Protein AF-A0A1C6VWA1-F1 (afdb_monomer)

Structure (mmCIF, N/CA/C/O backbone):
data_AF-A0A1C6VWA1-F1
#
_entry.id   AF-A0A1C6VWA1-F1
#
loop_
_atom_site.group_PDB
_atom_site.id
_atom_site.type_symbol
_atom_site.label_atom_id
_atom_site.label_alt_id
_atom_site.label_comp_id
_atom_site.label_asym_id
_atom_site.label_entity_id
_atom_site.label_seq_id
_atom_site.pdbx_PDB_ins_code
_atom_site.Cartn_x
_atom_site.Cartn_y
_atom_site.Cart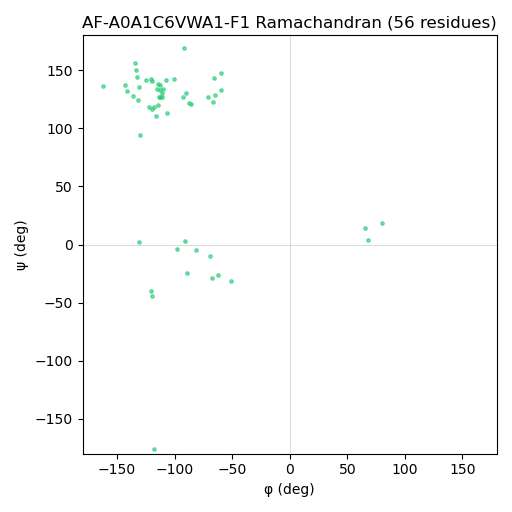n_z
_atom_site.occupancy
_atom_site.B_iso_or_equiv
_atom_site.auth_seq_id
_atom_site.auth_comp_id
_atom_site.auth_asym_id
_atom_site.auth_atom_id
_atom_site.pdbx_PDB_model_num
ATOM 1 N N . MET A 1 1 ? 1.272 4.855 -17.255 1.00 43.62 1 MET A N 1
ATOM 2 C CA . MET A 1 1 ? 1.138 3.500 -16.681 1.00 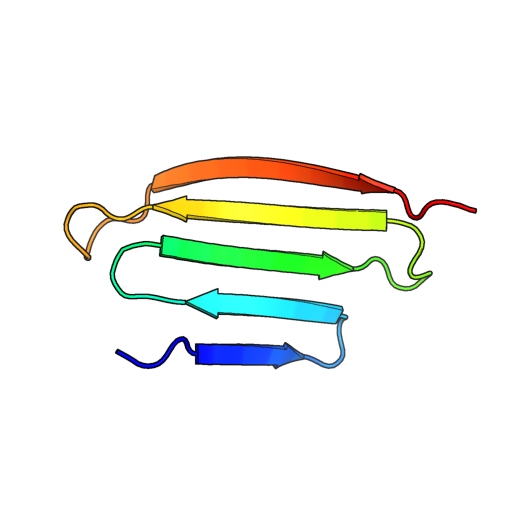43.62 1 MET A CA 1
ATOM 3 C C . MET A 1 1 ? 0.160 3.581 -15.517 1.00 43.62 1 MET A C 1
ATOM 5 O O . MET A 1 1 ? 0.127 4.612 -14.853 1.00 43.62 1 MET A O 1
ATOM 9 N N . ALA A 1 2 ? -0.736 2.603 -15.368 1.00 46.22 2 ALA A N 1
ATOM 10 C CA . ALA A 1 2 ? -1.822 2.664 -14.389 1.00 46.22 2 ALA A CA 1
ATOM 11 C C . ALA A 1 2 ? -1.327 2.155 -13.032 1.00 46.22 2 ALA A C 1
ATOM 13 O O . ALA A 1 2 ? -0.891 1.013 -12.932 1.00 46.22 2 ALA A O 1
ATOM 14 N N . ALA A 1 3 ? -1.399 2.997 -12.000 1.00 57.69 3 ALA A N 1
ATOM 15 C CA . ALA A 1 3 ? -1.123 2.556 -10.643 1.00 57.69 3 ALA A CA 1
ATOM 16 C C . ALA A 1 3 ? -2.214 1.571 -10.203 1.00 57.69 3 ALA A C 1
ATOM 18 O O . ALA A 1 3 ? -3.398 1.921 -10.210 1.00 57.69 3 ALA A O 1
ATOM 19 N N . LEU A 1 4 ? -1.826 0.355 -9.823 1.00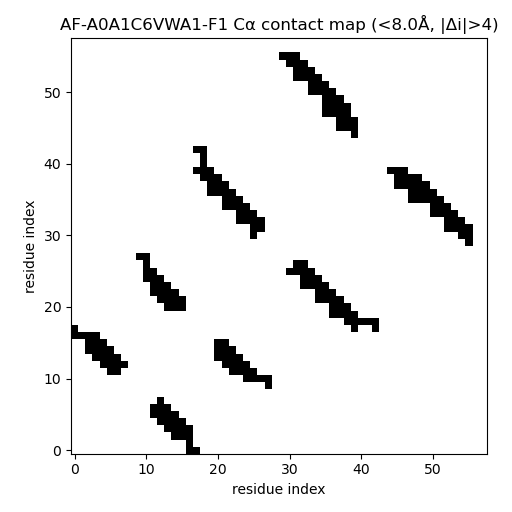 62.19 4 LEU A N 1
ATOM 20 C CA . LEU A 1 4 ? -2.749 -0.585 -9.193 1.00 62.19 4 LEU A CA 1
ATOM 21 C C . LEU A 1 4 ? -3.047 -0.077 -7.784 1.00 62.19 4 LEU A C 1
ATOM 23 O O . LEU A 1 4 ? -2.128 0.230 -7.023 1.00 62.19 4 LEU A O 1
ATOM 27 N N . ARG A 1 5 ? -4.337 0.048 -7.472 1.00 70.88 5 ARG A N 1
ATOM 28 C CA . ARG A 1 5 ? -4.847 0.389 -6.144 1.00 70.88 5 ARG A CA 1
ATOM 29 C C . ARG A 1 5 ? -5.654 -0.800 -5.655 1.00 70.88 5 ARG A C 1
ATOM 31 O O . ARG A 1 5 ? -6.709 -1.082 -6.219 1.00 70.88 5 ARG A O 1
ATOM 38 N N . ASN A 1 6 ? -5.146 -1.500 -4.650 1.00 74.19 6 ASN A N 1
ATOM 39 C CA . ASN A 1 6 ? -5.891 -2.546 -3.961 1.00 74.19 6 ASN A CA 1
ATOM 40 C C . ASN A 1 6 ? -6.176 -2.077 -2.535 1.00 74.19 6 ASN A C 1
ATOM 42 O O . ASN A 1 6 ? -5.273 -1.563 -1.877 1.00 74.19 6 ASN A O 1
ATOM 46 N N . VAL A 1 7 ? -7.423 -2.230 -2.101 1.00 74.56 7 VAL A N 1
ATOM 47 C CA . VAL A 1 7 ? -7.840 -2.033 -0.715 1.00 74.56 7 VAL A CA 1
ATOM 48 C C . VAL A 1 7 ? -8.470 -3.335 -0.267 1.00 74.56 7 VAL A C 1
ATOM 50 O O . VAL A 1 7 ? -9.471 -3.768 -0.845 1.00 74.56 7 VAL A O 1
ATOM 53 N 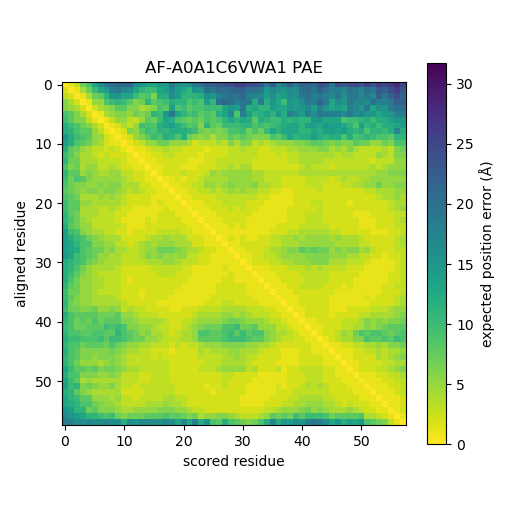N . ASP A 1 8 ? -7.889 -3.963 0.747 1.00 79.62 8 ASP A N 1
ATOM 54 C CA . ASP A 1 8 ? -8.479 -5.154 1.339 1.00 79.62 8 ASP A CA 1
ATOM 55 C C . ASP A 1 8 ? -9.394 -4.815 2.528 1.00 79.62 8 ASP A C 1
ATOM 57 O O . ASP A 1 8 ? -9.459 -3.688 3.027 1.00 79.62 8 ASP A O 1
ATOM 61 N N . LYS A 1 9 ? -10.148 -5.819 2.988 1.00 75.50 9 LYS A N 1
ATOM 62 C CA . LYS A 1 9 ? -11.043 -5.679 4.148 1.00 75.50 9 LYS A CA 1
ATOM 63 C C . LYS A 1 9 ? -10.290 -5.508 5.473 1.00 75.50 9 LYS A C 1
ATOM 65 O O . LYS A 1 9 ? -10.936 -5.230 6.478 1.00 75.50 9 LYS A O 1
ATOM 70 N N . ALA A 1 10 ? -8.972 -5.706 5.485 1.00 77.44 10 ALA A N 1
ATOM 71 C CA . ALA A 1 10 ? -8.120 -5.554 6.657 1.00 77.44 10 ALA A CA 1
ATOM 72 C C . ALA A 1 10 ? -7.554 -4.128 6.789 1.00 77.44 10 ALA A C 1
ATOM 74 O O . ALA A 1 10 ? -6.791 -3.870 7.713 1.00 77.44 10 ALA A O 1
ATOM 75 N N . GLY A 1 11 ? -7.936 -3.199 5.904 1.00 81.94 11 GLY A N 1
ATOM 76 C CA . GLY A 1 11 ? -7.461 -1.817 5.961 1.00 81.94 11 GLY A CA 1
ATOM 77 C C . GLY A 1 11 ? -6.066 -1.637 5.368 1.00 81.94 11 GLY A C 1
ATOM 78 O O . GLY A 1 11 ? -5.430 -0.615 5.636 1.00 81.94 11 GLY A O 1
ATOM 79 N N . VAL A 1 12 ? -5.598 -2.591 4.554 1.00 90.12 12 VAL A N 1
ATOM 80 C CA . VAL A 1 12 ? -4.338 -2.478 3.818 1.00 90.12 12 VAL A CA 1
ATOM 81 C C . VAL A 1 12 ? -4.599 -1.899 2.435 1.00 90.12 12 VAL A C 1
ATOM 83 O O . VAL A 1 12 ? -5.427 -2.392 1.667 1.00 90.12 12 VAL A O 1
ATOM 86 N N . TRP A 1 13 ? -3.869 -0.837 2.119 1.00 90.12 13 TRP A N 1
ATOM 87 C CA . TRP A 1 13 ? -3.899 -0.143 0.845 1.00 90.12 13 TRP A CA 1
ATOM 88 C C . TRP A 1 13 ? -2.553 -0.316 0.161 1.00 90.12 13 TRP A C 1
ATOM 90 O O . TRP A 1 13 ? -1.525 0.125 0.674 1.00 90.12 13 TRP A O 1
ATOM 100 N N . THR A 1 14 ? -2.556 -0.913 -1.024 1.00 90.12 14 THR A N 1
ATOM 101 C CA . THR A 1 14 ? -1.347 -1.064 -1.832 1.00 90.12 14 THR A CA 1
ATOM 102 C C . THR A 1 14 ? -1.438 -0.196 -3.074 1.00 90.12 14 THR A C 1
ATOM 104 O O . THR A 1 14 ? -2.392 -0.293 -3.850 1.00 90.12 14 THR A O 1
ATOM 107 N N . PHE A 1 15 ? -0.410 0.624 -3.269 1.00 89.06 15 PHE A N 1
ATOM 108 C CA . PHE A 1 15 ? -0.178 1.415 -4.467 1.00 89.06 15 PHE A CA 1
ATOM 109 C C . PHE A 1 15 ? 1.069 0.880 -5.155 1.00 89.06 15 PHE A C 1
ATOM 111 O O . PHE A 1 15 ? 2.121 0.773 -4.529 1.00 89.06 15 PHE A O 1
ATOM 118 N N . THR A 1 16 ? 0.986 0.552 -6.438 1.00 89.25 16 THR A N 1
ATOM 119 C CA . THR A 1 16 ? 2.154 0.084 -7.198 1.00 89.25 16 THR A CA 1
ATOM 120 C C . THR A 1 16 ? 2.255 0.834 -8.511 1.00 89.25 16 THR A C 1
ATOM 122 O O . THR A 1 16 ? 1.306 0.849 -9.292 1.00 89.25 16 THR A O 1
ATOM 125 N N . GLY A 1 17 ? 3.406 1.458 -8.734 1.00 88.19 17 GLY A N 1
ATOM 126 C CA . GLY A 1 17 ? 3.875 1.931 -10.029 1.00 88.19 17 GLY A CA 1
ATOM 127 C C . GLY A 1 17 ? 5.167 1.210 -10.413 1.00 88.19 17 GLY A C 1
ATOM 128 O O . GLY A 1 17 ? 5.640 0.333 -9.695 1.00 88.19 17 GLY A O 1
ATOM 129 N N . ASP A 1 18 ? 5.761 1.605 -11.535 1.00 89.12 18 ASP A N 1
ATOM 130 C CA . ASP A 1 18 ? 6.843 0.833 -12.168 1.00 89.12 18 ASP A CA 1
ATOM 131 C C . ASP A 1 18 ? 8.140 0.797 -11.351 1.00 89.12 18 ASP A C 1
ATOM 133 O O . ASP A 1 18 ? 8.907 -0.154 -11.438 1.00 89.12 18 ASP A O 1
ATOM 137 N N . THR A 1 19 ? 8.391 1.836 -10.552 1.00 93.38 19 THR A N 1
ATOM 138 C CA . THR A 1 19 ? 9.630 1.988 -9.765 1.00 93.38 19 THR A CA 1
ATOM 139 C C . THR A 1 19 ? 9.375 2.327 -8.300 1.00 93.38 19 THR A C 1
ATOM 141 O O . THR A 1 19 ? 10.316 2.538 -7.534 1.00 93.38 19 THR A O 1
ATOM 144 N N . MET A 1 20 ? 8.109 2.402 -7.889 1.00 93.00 20 MET A N 1
ATOM 145 C CA . MET A 1 20 ? 7.700 2.747 -6.529 1.00 93.00 20 MET A CA 1
ATOM 146 C C . MET A 1 20 ? 6.475 1.935 -6.135 1.00 93.00 20 MET A C 1
ATOM 148 O O . MET A 1 20 ? 5.521 1.833 -6.909 1.00 93.00 20 MET A O 1
ATOM 152 N N . ARG A 1 21 ? 6.465 1.424 -4.907 1.00 94.12 21 ARG A N 1
ATOM 153 C CA . ARG A 1 21 ? 5.264 0.870 -4.288 1.00 94.12 21 ARG A CA 1
ATOM 154 C C . ARG A 1 21 ? 5.113 1.385 -2.866 1.00 94.12 21 ARG A C 1
ATOM 156 O O . ARG A 1 21 ? 6.104 1.686 -2.207 1.00 94.12 21 ARG A O 1
ATOM 163 N N . ALA A 1 22 ? 3.870 1.492 -2.422 1.00 94.00 22 ALA A N 1
ATOM 164 C CA . ALA A 1 22 ? 3.528 1.879 -1.066 1.00 94.00 22 ALA A CA 1
ATOM 165 C C . ALA A 1 22 ? 2.504 0.899 -0.499 1.00 94.00 22 ALA A C 1
ATOM 167 O O . ALA A 1 22 ? 1.531 0.568 -1.180 1.00 94.00 22 ALA A O 1
ATOM 168 N N . THR A 1 23 ? 2.714 0.471 0.741 1.00 94.62 23 THR A N 1
ATOM 169 C CA . THR A 1 23 ? 1.742 -0.302 1.519 1.00 94.62 23 THR A CA 1
ATOM 170 C C . THR A 1 23 ? 1.366 0.514 2.742 1.00 94.62 23 THR A C 1
ATOM 172 O O . THR A 1 23 ? 2.233 0.841 3.547 1.00 94.62 23 THR A O 1
ATOM 175 N N . LEU A 1 24 ? 0.093 0.874 2.859 1.00 94.75 24 LEU A N 1
ATOM 176 C CA . LEU A 1 24 ? -0.454 1.609 3.991 1.00 94.75 24 LEU A CA 1
ATOM 177 C C . LEU A 1 24 ? -1.369 0.668 4.767 1.00 94.75 24 LEU A C 1
ATOM 179 O O . LEU A 1 24 ? -2.248 0.054 4.173 1.00 94.75 24 LEU A O 1
ATOM 183 N N . THR A 1 25 ? -1.191 0.583 6.076 1.00 94.50 25 THR A N 1
ATOM 184 C CA . THR A 1 25 ? -2.003 -0.246 6.967 1.00 94.50 25 THR A CA 1
ATOM 185 C C . THR A 1 25 ? -2.666 0.656 7.985 1.00 94.50 25 THR A C 1
ATOM 187 O O . THR A 1 25 ? -1.981 1.299 8.780 1.00 94.50 25 THR A O 1
ATOM 190 N N . ILE A 1 26 ? -3.993 0.711 7.953 1.00 92.06 26 ILE A N 1
ATOM 191 C CA . ILE A 1 26 ? -4.789 1.437 8.942 1.00 92.06 26 ILE A CA 1
ATOM 192 C C . ILE A 1 26 ? -5.118 0.474 10.085 1.00 92.06 26 ILE A C 1
ATOM 194 O O . ILE A 1 26 ? -5.584 -0.639 9.842 1.00 92.06 26 ILE A O 1
ATOM 198 N N . ASP A 1 27 ? -4.879 0.896 11.326 1.00 91.12 27 ASP A N 1
ATOM 199 C CA . ASP A 1 27 ? -5.267 0.125 12.511 1.00 91.12 27 ASP A CA 1
ATOM 200 C C . ASP A 1 27 ? -6.798 -0.098 12.546 1.00 91.12 27 ASP A C 1
ATOM 202 O O . ASP A 1 27 ? -7.546 0.781 12.107 1.00 91.12 27 ASP A O 1
ATOM 206 N N . PRO A 1 28 ? -7.312 -1.224 13.082 1.00 88.19 28 PRO A N 1
ATOM 207 C CA . PRO A 1 28 ? -8.753 -1.486 13.170 1.00 88.19 28 PRO A CA 1
ATOM 208 C C . PRO A 1 28 ? -9.599 -0.364 13.801 1.00 88.19 28 PRO A C 1
ATOM 210 O O . PRO A 1 28 ? -10.760 -0.189 13.431 1.00 88.19 28 PRO A O 1
ATOM 213 N N . GLY A 1 29 ? -9.043 0.402 14.742 1.00 88.69 29 GLY A N 1
ATOM 214 C CA . GLY A 1 29 ? -9.682 1.560 15.371 1.00 88.69 29 GLY A CA 1
ATOM 215 C C . GLY A 1 29 ? -9.602 2.852 14.551 1.00 88.69 29 GLY A C 1
ATOM 216 O O . GLY A 1 29 ? -10.154 3.878 14.959 1.00 88.69 29 GLY A O 1
ATOM 217 N N . GLY A 1 30 ? -8.901 2.837 13.415 1.00 89.88 30 GLY A N 1
ATOM 218 C CA . GLY A 1 30 ? -8.738 3.970 12.505 1.00 89.88 30 GLY A CA 1
ATOM 219 C C . GLY A 1 30 ? -7.969 5.155 13.094 1.00 89.88 30 GLY A C 1
ATOM 220 O O . GLY A 1 30 ? -8.042 6.250 12.543 1.00 89.88 30 GLY A O 1
ATOM 221 N N . GLN A 1 31 ? -7.282 4.966 14.225 1.00 94.44 31 GLN A N 1
ATOM 222 C CA . GLN A 1 31 ? -6.577 6.039 14.940 1.00 94.44 31 GLN A CA 1
ATOM 223 C C . GLN A 1 31 ? -5.137 6.219 14.472 1.00 94.44 31 GLN A C 1
ATOM 225 O O . GLN A 1 31 ? -4.574 7.303 14.606 1.00 94.44 31 GLN A O 1
ATOM 230 N N . THR A 1 32 ? -4.540 5.168 13.922 1.00 94.50 32 THR A N 1
ATOM 231 C CA . THR A 1 32 ? -3.160 5.174 13.450 1.00 94.50 32 THR A CA 1
ATOM 232 C C . THR A 1 32 ? -3.066 4.532 12.076 1.00 94.50 32 THR A C 1
ATOM 234 O O . THR A 1 32 ? -3.925 3.746 11.662 1.00 94.50 32 THR A O 1
ATOM 237 N N . MET A 1 33 ? -2.017 4.898 11.350 1.00 95.12 33 MET A N 1
ATOM 238 C CA . MET A 1 33 ? -1.678 4.301 10.069 1.00 95.12 33 MET A CA 1
ATOM 239 C C . MET A 1 33 ? -0.166 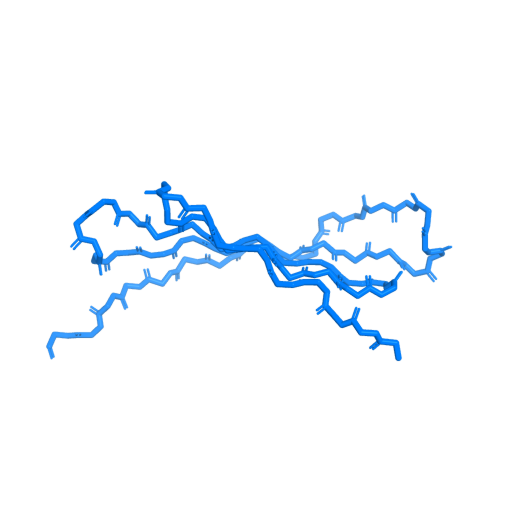4.154 9.967 1.00 95.12 33 MET A C 1
ATOM 241 O O . MET A 1 33 ? 0.566 5.109 10.218 1.00 95.12 33 MET A O 1
ATOM 245 N N . ALA A 1 34 ? 0.291 2.979 9.559 1.00 96.38 34 ALA A N 1
ATOM 246 C CA . ALA A 1 34 ? 1.674 2.757 9.161 1.00 96.38 34 ALA A CA 1
ATOM 247 C C . ALA A 1 34 ? 1.758 2.774 7.637 1.00 96.38 34 ALA A C 1
ATOM 249 O O . ALA A 1 34 ? 0.861 2.272 6.959 1.00 96.38 34 ALA A O 1
ATOM 250 N N . ALA A 1 35 ? 2.825 3.337 7.088 1.00 95.75 35 ALA A N 1
ATOM 251 C CA . ALA A 1 35 ? 3.050 3.359 5.657 1.00 95.75 35 ALA A CA 1
ATOM 252 C C . ALA A 1 35 ? 4.502 3.020 5.337 1.00 95.75 35 ALA A C 1
ATOM 254 O O . ALA A 1 35 ? 5.419 3.648 5.858 1.00 95.75 35 ALA A O 1
ATOM 255 N N . LYS A 1 36 ? 4.678 2.044 4.450 1.00 96.94 36 LYS A N 1
ATOM 256 C CA . LYS A 1 36 ? 5.971 1.589 3.953 1.00 96.94 36 LYS A CA 1
ATOM 257 C C . LYS A 1 36 ? 6.099 1.904 2.475 1.00 96.94 36 LYS A C 1
ATOM 259 O O . LYS A 1 36 ? 5.244 1.491 1.685 1.00 96.94 36 LYS A O 1
ATOM 264 N N . TRP A 1 37 ? 7.173 2.586 2.098 1.00 96.62 37 TRP A N 1
ATOM 265 C CA . TRP A 1 37 ? 7.540 2.844 0.712 1.00 96.62 37 TRP A CA 1
ATOM 266 C C . TRP A 1 37 ? 8.771 2.053 0.328 1.00 96.62 37 TRP A C 1
ATOM 268 O O . TRP A 1 37 ? 9.795 2.077 1.005 1.00 96.62 37 TRP A O 1
AT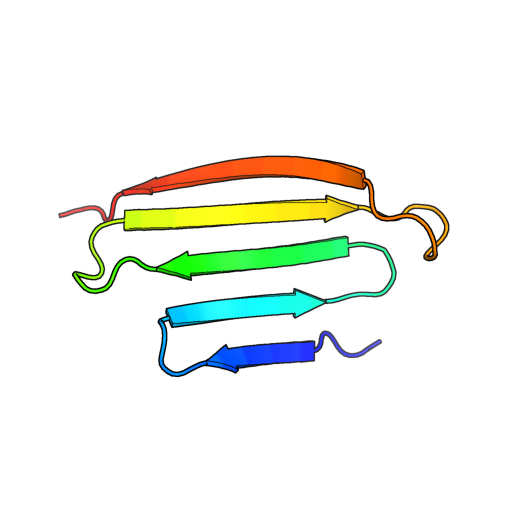OM 278 N N . GLU A 1 38 ? 8.686 1.436 -0.839 1.00 96.44 38 GLU A N 1
ATOM 279 C CA . GLU A 1 38 ? 9.795 0.727 -1.450 1.00 96.44 38 GLU A CA 1
ATOM 280 C C . GLU A 1 38 ? 10.029 1.286 -2.848 1.00 96.44 38 GLU A C 1
ATOM 282 O O . GLU A 1 38 ? 9.091 1.617 -3.586 1.00 96.44 38 GLU A O 1
ATOM 287 N N . ARG A 1 39 ? 11.303 1.393 -3.217 1.00 95.44 39 ARG A N 1
ATOM 288 C CA . ARG A 1 39 ? 11.731 1.899 -4.517 1.00 95.44 39 ARG A CA 1
ATOM 289 C C . ARG A 1 39 ? 12.517 0.830 -5.256 1.00 95.44 39 ARG A C 1
ATOM 291 O O . ARG A 1 39 ? 13.340 0.137 -4.669 1.00 95.44 39 ARG A O 1
ATOM 298 N N . SER A 1 40 ? 12.294 0.747 -6.559 1.00 95.38 40 SER A N 1
ATOM 299 C CA . SER A 1 40 ? 13.045 -0.108 -7.467 1.00 95.38 40 SER A CA 1
ATOM 300 C C . SER A 1 40 ? 13.515 0.715 -8.665 1.00 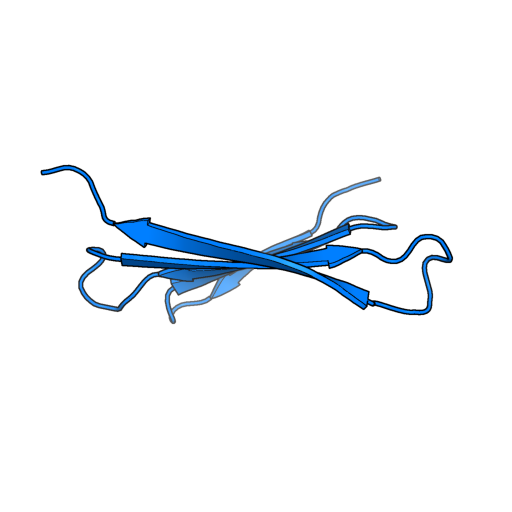95.38 40 SER A C 1
ATOM 302 O O . SER A 1 40 ? 12.754 0.921 -9.609 1.00 95.38 40 SER A O 1
ATOM 304 N N . PRO A 1 41 ? 14.745 1.259 -8.634 1.00 88.88 41 PRO A N 1
ATOM 305 C CA . PRO A 1 41 ? 15.289 2.026 -9.756 1.00 88.88 41 PRO A CA 1
ATOM 306 C C . PRO A 1 41 ? 15.439 1.203 -11.045 1.00 88.88 41 PRO A C 1
ATOM 308 O O . PRO A 1 41 ? 15.417 1.775 -12.130 1.00 88.88 41 PRO A O 1
ATOM 311 N N . ASP A 1 42 ? 15.595 -0.116 -10.916 1.00 90.81 42 ASP A N 1
ATOM 312 C CA . ASP A 1 42 ? 15.751 -1.086 -12.005 1.00 90.81 42 ASP A CA 1
ATOM 313 C C . ASP A 1 42 ? 14.437 -1.804 -12.378 1.00 90.81 42 ASP A C 1
ATOM 315 O O . ASP A 1 42 ? 14.420 -2.599 -13.316 1.00 90.81 42 ASP A O 1
ATOM 319 N N . GLY A 1 43 ? 13.340 -1.546 -11.655 1.00 85.38 43 GLY A N 1
ATOM 320 C CA . GLY A 1 43 ? 12.053 -2.233 -11.812 1.00 85.38 43 GLY A CA 1
ATOM 321 C C . GLY A 1 43 ? 12.057 -3.713 -11.394 1.00 85.38 43 GLY A C 1
ATOM 322 O O . GLY A 1 43 ? 11.045 -4.392 -11.565 1.00 85.38 43 GLY A O 1
ATOM 323 N N . ALA A 1 44 ? 13.172 -4.224 -10.864 1.00 86.38 44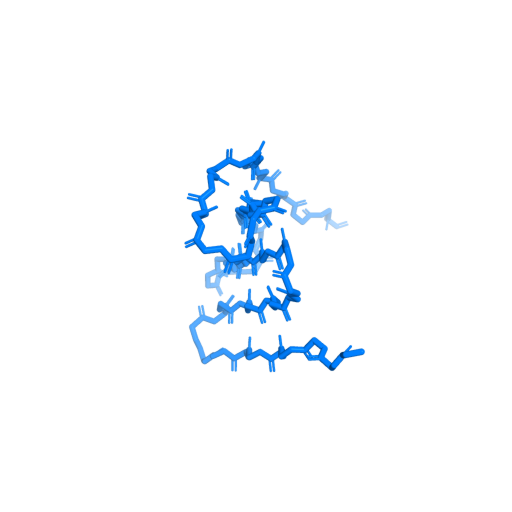 ALA A N 1
ATOM 324 C CA . ALA A 1 44 ? 13.362 -5.633 -10.522 1.00 86.38 44 ALA A CA 1
ATOM 325 C C . ALA A 1 44 ? 13.680 -5.838 -9.034 1.00 86.38 44 ALA A C 1
ATOM 327 O O . ALA A 1 44 ? 13.156 -6.760 -8.405 1.00 86.38 44 ALA A O 1
ATOM 328 N N . THR A 1 45 ? 14.501 -4.964 -8.455 1.00 92.44 45 THR A N 1
ATOM 329 C CA . THR A 1 45 ? 14.950 -5.042 -7.067 1.00 92.44 45 THR A CA 1
ATOM 330 C C . THR A 1 45 ? 14.256 -3.971 -6.242 1.00 92.44 45 THR A C 1
ATOM 332 O O . THR A 1 45 ? 14.493 -2.779 -6.433 1.00 92.44 45 THR A O 1
ATOM 335 N N . TRP A 1 46 ? 13.404 -4.387 -5.307 1.00 93.94 46 TRP A N 1
ATOM 336 C CA . TRP A 1 46 ? 12.755 -3.475 -4.369 1.00 93.94 46 TRP A CA 1
ATOM 337 C C . TRP A 1 46 ? 13.639 -3.276 -3.145 1.00 93.94 46 TRP A C 1
ATOM 339 O O . TRP A 1 46 ? 13.975 -4.235 -2.45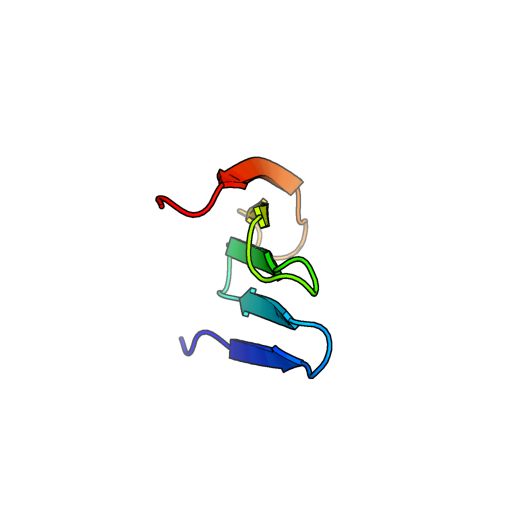2 1.00 93.94 46 TRP A O 1
ATOM 349 N N . ALA A 1 47 ? 14.001 -2.026 -2.886 1.00 95.31 47 ALA A N 1
ATOM 350 C CA . ALA A 1 47 ? 14.677 -1.615 -1.672 1.00 95.31 47 ALA A CA 1
ATOM 351 C C . ALA A 1 47 ? 13.705 -0.843 -0.787 1.00 95.31 47 ALA A C 1
ATOM 353 O O . ALA A 1 47 ? 12.904 -0.040 -1.280 1.00 95.31 47 ALA A O 1
ATOM 354 N N . ASP A 1 48 ? 13.812 -1.076 0.516 1.00 95.62 48 ASP A N 1
ATOM 355 C CA . ASP A 1 48 ? 13.152 -0.233 1.496 1.00 95.62 48 ASP A CA 1
ATOM 356 C C . ASP A 1 48 ? 13.655 1.205 1.363 1.00 95.62 48 ASP A C 1
ATOM 358 O O . ASP A 1 48 ? 14.855 1.446 1.192 1.00 95.62 48 ASP A O 1
ATOM 362 N N . TRP A 1 49 ? 12.722 2.148 1.350 1.00 95.38 49 TRP A N 1
ATOM 363 C CA . TRP A 1 49 ? 13.023 3.553 1.106 1.00 95.38 49 TRP A CA 1
ATOM 364 C C . TRP A 1 49 ? 12.624 4.427 2.285 1.00 95.38 49 TRP A C 1
ATOM 366 O O . TRP A 1 49 ? 13.381 5.321 2.661 1.00 95.38 49 TRP A O 1
ATOM 376 N N . MET A 1 50 ? 11.434 4.202 2.842 1.00 96.56 50 MET A N 1
ATOM 377 C CA . MET A 1 50 ? 10.906 5.019 3.925 1.00 96.56 50 MET A CA 1
ATOM 378 C C . MET A 1 50 ? 9.771 4.300 4.645 1.00 96.56 50 MET A C 1
ATOM 380 O O . MET A 1 50 ? 8.841 3.822 3.996 1.00 96.56 50 MET A O 1
ATOM 384 N N . ASP A 1 51 ? 9.797 4.370 5.971 1.00 96.94 51 ASP A N 1
ATOM 385 C CA . ASP A 1 51 ? 8.686 4.006 6.841 1.00 96.94 51 ASP A CA 1
ATOM 386 C C . ASP A 1 51 ? 8.151 5.264 7.535 1.00 96.94 51 ASP A C 1
ATOM 388 O O . ASP A 1 51 ? 8.918 6.122 7.981 1.00 96.94 51 ASP A O 1
ATOM 392 N N . MET A 1 52 ? 6.827 5.391 7.611 1.00 96.69 52 MET A N 1
ATOM 393 C CA . MET A 1 52 ? 6.153 6.479 8.318 1.00 96.69 52 MET A CA 1
ATOM 394 C C . MET A 1 52 ? 5.037 5.939 9.200 1.00 96.69 52 MET A C 1
ATOM 396 O O . MET A 1 52 ? 4.293 5.038 8.812 1.00 96.69 52 MET A O 1
ATOM 400 N N . GLU A 1 53 ? 4.870 6.576 10.351 1.00 96.06 53 GLU A N 1
ATOM 401 C CA . GLU A 1 53 ? 3.732 6.374 11.235 1.00 96.06 53 GLU A CA 1
ATOM 402 C C . GLU A 1 53 ? 2.924 7.666 11.314 1.00 96.06 53 GLU A C 1
ATOM 404 O O . GLU A 1 53 ? 3.468 8.761 11.472 1.00 96.06 53 GLU A O 1
ATOM 409 N N . PHE A 1 54 ? 1.610 7.530 11.192 1.00 94.56 54 PHE A N 1
ATOM 410 C CA . PHE A 1 54 ? 0.657 8.623 11.272 1.00 94.56 54 PHE A CA 1
ATOM 411 C C . PHE A 1 54 ? -0.315 8.364 12.411 1.00 94.56 54 PHE A C 1
ATOM 413 O O . PHE A 1 54 ? -0.773 7.238 12.618 1.00 94.56 54 PHE A O 1
ATOM 420 N N . VAL A 1 55 ? -0.685 9.439 13.096 1.00 95.38 55 VAL A N 1
ATOM 421 C CA . VAL A 1 55 ? -1.780 9.453 14.061 1.00 95.38 55 VAL A CA 1
ATOM 422 C C . VAL A 1 55 ? -2.868 10.354 13.503 1.00 95.38 55 VAL A C 1
ATOM 424 O O . VAL A 1 55 ? -2.582 11.409 12.934 1.00 95.38 55 VAL A O 1
ATOM 427 N N . ARG A 1 56 ? -4.118 9.920 13.633 1.00 93.00 56 ARG A N 1
ATOM 428 C CA . ARG A 1 56 ? -5.273 10.712 13.237 1.00 93.00 56 ARG A CA 1
ATOM 429 C C . ARG A 1 56 ? -5.361 11.950 14.126 1.00 93.00 56 ARG A C 1
ATOM 431 O O . ARG A 1 56 ? -5.329 11.838 15.349 1.00 93.00 56 ARG A O 1
ATOM 438 N N . GLU A 1 57 ? -5.481 13.119 13.512 1.00 92.19 57 GLU A N 1
ATOM 439 C CA . GLU A 1 57 ? -5.817 14.340 14.244 1.00 92.19 57 GLU A CA 1
ATOM 440 C C . GLU A 1 57 ? -7.246 14.233 14.811 1.00 92.19 57 GLU A C 1
ATOM 442 O O . GLU A 1 57 ? -8.111 13.599 14.194 1.00 92.19 57 GLU A O 1
ATOM 447 N N . ALA A 1 58 ? -7.452 14.785 16.010 1.00 79.62 58 ALA A N 1
ATOM 448 C CA . ALA A 1 58 ? -8.689 14.672 16.787 1.00 79.62 58 ALA A CA 1
ATOM 449 C C . ALA A 1 58 ? -9.840 15.527 16.235 1.00 79.62 58 ALA A C 1
ATOM 451 O O . ALA A 1 58 ? -9.576 16.663 15.783 1.00 79.62 58 ALA A O 1
#

Nearest PDB structures (foldseek):
  2zvl-assembly2_F  TM=5.408E-01  e=1.601E+00  Homo sapiens
  5iy4-assembly1_A  TM=6.045E-01  e=2.977E+00  Homo sapiens
  6wac-assembly1_A  TM=6.050E-01  e=3.947E+00  Saccharomyces cerevisiae
  1isq-assembly1_A  TM=6.181E-01  e=6.198E+00  Pyrococcus furiosus
  3bx8-assembly2_B  TM=4.691E-01  e=2.376E+00  unclassified

Mean predicted aligned error: 5.18 Å

Solvent-accessible surface area (backbone atoms only — not comparable to full-atom values): 3357 Å² total; per-residue (Å²): 134,82,63,50,76,48,74,52,97,75,42,39,36,39,42,37,52,79,42,40,36,36,45,33,40,37,43,96,85,64,50,38,35,42,36,42,33,33,38,12,96,80,60,76,58,76,38,85,70,48,77,48,80,45,70,60,84,132

Organism: NCBI:txid47871

pLDDT: mean 87.94, std 11.74, range [43.62, 96.94]

Radius of gyration: 12.63 Å; Cα contacts (8 Å, |Δi|>4): 116; chains: 1; bounding box: 27×20×34 Å

Sequence (58 aa):
MAALRNVDKAGVWTFTGDTMRATLTIDPGGQTMAAKWERSPDGATWADWMDMEFVREA

Secondary structure (DSSP, 8-state):
-PPEEEE-TTSEEEEE-SSEEEEEEE-TTSSEEEEEEEE-TTSS--EEEEEEEEE---

Foldseek 3Di:
DDWDWDQDPQQWTWTDDQFKIKIKGADPVNFKIKMWMWGHPPSPDTDTDDIDIDGDDD